Protein AF-A0A7C9NVD8-F1 (afdb_monomer)

Structure (mmCIF, N/CA/C/O backbone):
data_AF-A0A7C9NVD8-F1
#
_entry.id   AF-A0A7C9NVD8-F1
#
loop_
_atom_site.group_PDB
_atom_site.id
_atom_site.type_symbol
_atom_site.label_atom_id
_atom_site.label_alt_id
_atom_site.label_comp_id
_atom_site.label_asym_id
_atom_site.label_entity_id
_atom_site.label_seq_id
_atom_site.pdbx_PDB_ins_code
_atom_site.Cartn_x
_atom_site.Cartn_y
_atom_site.Cartn_z
_atom_site.occupancy
_atom_site.B_iso_or_equiv
_atom_site.auth_seq_id
_atom_site.auth_comp_id
_atom_site.auth_asym_id
_atom_site.auth_atom_id
_atom_site.pdbx_PDB_model_num
ATOM 1 N N . ARG A 1 1 ? -35.180 -22.480 59.433 1.00 39.75 1 ARG A N 1
ATOM 2 C CA . ARG A 1 1 ? -36.188 -23.214 58.625 1.00 39.75 1 ARG A CA 1
ATOM 3 C C . ARG A 1 1 ? -36.222 -22.509 57.271 1.00 39.75 1 ARG A C 1
ATOM 5 O O . ARG A 1 1 ? -36.518 -21.325 57.266 1.00 39.75 1 ARG A O 1
ATOM 12 N N . GLY A 1 2 ? -35.676 -23.142 56.228 1.00 36.09 2 GLY A N 1
ATOM 13 C CA . GLY A 1 2 ? -35.119 -22.458 55.050 1.00 36.09 2 GLY A CA 1
ATOM 14 C C . GLY A 1 2 ? -36.120 -22.036 53.963 1.00 36.09 2 GLY A C 1
ATOM 15 O O . GLY A 1 2 ? -37.277 -22.451 54.014 1.00 36.09 2 GLY A O 1
ATOM 16 N N . PRO A 1 3 ? -35.660 -21.243 52.975 1.00 46.84 3 PRO A N 1
ATOM 17 C CA . PRO A 1 3 ? -36.369 -20.986 51.728 1.00 46.84 3 PRO A CA 1
ATOM 18 C C . PRO A 1 3 ? -36.010 -22.062 50.686 1.00 46.84 3 PRO A C 1
ATOM 20 O O . PRO A 1 3 ? -34.838 -22.293 50.400 1.00 46.84 3 PRO A O 1
ATOM 23 N N . GLY A 1 4 ? -37.016 -22.744 50.138 1.00 40.09 4 GLY A N 1
ATOM 24 C CA . GLY A 1 4 ? -36.853 -23.720 49.058 1.00 40.09 4 GLY A CA 1
ATOM 25 C C . GLY A 1 4 ? -37.053 -23.066 47.694 1.00 40.09 4 GLY A C 1
ATOM 26 O O . GLY A 1 4 ? -38.189 -22.873 47.273 1.00 40.09 4 GLY A O 1
ATOM 27 N N . GLY A 1 5 ? -35.957 -22.731 47.015 1.00 43.28 5 GLY A N 1
ATOM 28 C CA . GLY A 1 5 ? -35.930 -22.586 45.557 1.00 43.28 5 GLY A CA 1
ATOM 29 C C . GLY A 1 5 ? -35.504 -23.916 44.923 1.00 43.28 5 GLY A C 1
ATOM 30 O O . GLY A 1 5 ? -34.810 -24.688 45.590 1.00 43.28 5 GLY A O 1
ATOM 31 N N . PRO A 1 6 ? -35.926 -24.232 43.685 1.00 46.22 6 PRO A N 1
ATOM 32 C CA . PRO A 1 6 ? -35.535 -25.472 43.029 1.00 46.22 6 PRO A CA 1
ATOM 33 C C . PRO A 1 6 ? -34.015 -25.511 42.859 1.00 46.22 6 PRO A C 1
ATOM 35 O O . PRO A 1 6 ? -33.440 -24.690 42.151 1.00 46.22 6 PRO A O 1
ATOM 38 N N . SER A 1 7 ? -33.396 -26.474 43.539 1.00 52.81 7 SER A N 1
ATOM 39 C CA . SER A 1 7 ? -32.004 -26.861 43.366 1.00 52.81 7 SER A CA 1
ATOM 40 C C . SER A 1 7 ? -31.802 -27.364 41.941 1.00 52.81 7 SER A C 1
ATOM 42 O O . SER A 1 7 ? -32.293 -28.427 41.562 1.00 52.81 7 SER A O 1
ATOM 44 N N . ASP A 1 8 ? -31.083 -26.575 41.168 1.00 51.41 8 ASP A N 1
ATOM 45 C CA . ASP A 1 8 ? -30.420 -26.922 39.929 1.00 51.41 8 ASP A CA 1
ATOM 46 C C . ASP A 1 8 ? -29.555 -28.188 40.134 1.00 51.41 8 ASP A C 1
ATOM 48 O O . ASP A 1 8 ? -28.534 -28.152 40.823 1.00 51.41 8 ASP A O 1
ATOM 52 N N . PRO A 1 9 ? -29.934 -29.344 39.552 1.00 48.53 9 PRO A N 1
ATOM 53 C CA . PRO A 1 9 ? -29.298 -30.637 39.833 1.00 48.53 9 PRO A CA 1
ATOM 54 C C . PRO A 1 9 ? -27.910 -30.806 39.185 1.00 48.53 9 PRO A C 1
ATOM 56 O O . PRO A 1 9 ? -27.354 -31.901 39.178 1.00 48.53 9 PRO A O 1
ATOM 59 N N . PHE A 1 10 ? -27.334 -29.727 38.649 1.00 47.16 10 PHE A N 1
ATOM 60 C CA . PHE A 1 10 ? -26.057 -29.720 37.932 1.00 47.16 10 PHE A CA 1
ATOM 61 C C . PHE A 1 10 ? -25.017 -28.763 38.542 1.00 47.16 10 PHE A C 1
ATOM 63 O O . PHE A 1 10 ? -24.021 -28.455 37.887 1.00 47.16 10 PHE A O 1
ATOM 70 N N . GLY A 1 11 ? -25.219 -28.310 39.786 1.00 43.12 11 GLY A N 1
ATOM 71 C CA . GLY A 1 11 ? -24.409 -27.305 40.496 1.00 43.12 11 GLY A CA 1
ATOM 72 C C . GLY A 1 11 ? -22.962 -27.691 40.855 1.00 43.12 11 GLY A C 1
ATOM 73 O O . GLY A 1 11 ? -22.495 -27.363 41.941 1.00 43.12 11 GLY A O 1
ATOM 74 N N . GLY A 1 12 ? -22.238 -28.386 39.974 1.00 47.09 12 GLY A N 1
ATOM 75 C CA . GLY A 1 12 ? -20.872 -28.847 40.236 1.00 47.09 12 GLY A CA 1
ATOM 76 C C . GLY A 1 12 ? -19.951 -29.005 39.023 1.00 47.09 12 GLY A C 1
ATOM 77 O O . GLY A 1 12 ? -18.854 -29.530 39.188 1.00 47.09 12 GLY A O 1
ATOM 78 N N . TYR A 1 13 ? -20.340 -28.570 37.819 1.00 48.38 13 TYR A N 1
ATOM 79 C CA . TYR A 1 13 ? -19.465 -28.656 36.642 1.00 48.38 13 TYR A CA 1
ATOM 80 C C . TYR A 1 13 ? -18.803 -27.303 36.335 1.00 48.38 13 TYR A C 1
ATOM 82 O O . TYR A 1 13 ? -19.498 -26.285 36.309 1.00 48.38 13 TYR A O 1
ATOM 90 N N . PRO A 1 14 ? -17.497 -27.261 36.000 1.00 50.88 14 PRO A N 1
ATOM 91 C CA . PRO A 1 14 ? -16.778 -26.026 35.647 1.00 50.88 14 PRO A CA 1
ATOM 92 C C . PRO A 1 14 ? -17.266 -25.364 34.339 1.00 50.88 14 PRO A C 1
ATOM 94 O O . PRO A 1 14 ? -16.682 -24.386 33.883 1.00 50.88 14 PRO A O 1
ATOM 97 N N . PHE A 1 15 ? -18.348 -25.880 33.749 1.00 52.75 15 PHE A N 1
ATOM 98 C CA . PHE A 1 15 ? -18.974 -25.433 32.506 1.00 52.75 15 PHE A CA 1
ATOM 99 C C . PHE A 1 15 ? -20.384 -24.855 32.708 1.00 52.75 15 PHE A C 1
ATOM 101 O O . PHE A 1 15 ? -21.054 -24.567 31.725 1.00 52.75 15 PHE A O 1
ATOM 108 N N . ALA A 1 16 ? -20.845 -24.651 33.949 1.00 53.09 16 ALA A N 1
ATOM 109 C CA . ALA A 1 16 ? -22.213 -24.206 34.258 1.00 53.09 16 ALA A CA 1
ATOM 110 C C . ALA A 1 16 ? -22.616 -22.822 33.681 1.00 53.09 16 ALA A C 1
ATOM 112 O O . ALA A 1 16 ? -23.769 -22.423 33.806 1.00 53.09 16 ALA A O 1
ATOM 113 N N . GLY A 1 17 ? -21.696 -22.099 33.031 1.00 54.56 17 GLY A N 1
ATOM 114 C CA . GLY A 1 17 ? -21.969 -20.859 32.291 1.00 54.56 17 GLY A CA 1
ATOM 115 C C . GLY A 1 17 ? -21.460 -20.844 30.843 1.00 54.56 17 GLY A C 1
ATOM 116 O O . GLY A 1 17 ? -21.484 -19.789 30.214 1.00 54.56 17 GLY A O 1
ATOM 117 N N . ALA A 1 18 ? -20.963 -21.969 30.321 1.00 59.84 18 ALA A N 1
ATOM 118 C CA . ALA A 1 18 ? -20.484 -22.090 28.945 1.00 59.84 18 ALA A CA 1
ATOM 119 C C . ALA A 1 18 ? -21.582 -22.692 28.056 1.00 59.84 18 ALA A C 1
ATOM 121 O O . ALA A 1 18 ? -22.247 -23.642 28.461 1.00 59.84 18 ALA A O 1
ATOM 122 N N . ASP A 1 19 ? -21.767 -22.146 26.851 1.00 67.56 19 ASP A N 1
ATOM 123 C CA . ASP A 1 19 ? -22.671 -22.724 25.852 1.00 67.56 19 ASP A CA 1
ATOM 124 C C . ASP A 1 19 ? -22.252 -24.185 25.567 1.00 67.56 19 ASP A C 1
ATOM 126 O O . ASP A 1 19 ? -21.126 -24.410 25.110 1.00 67.56 19 ASP A O 1
ATOM 130 N N . PRO A 1 20 ? -23.111 -25.188 25.845 1.00 65.06 20 PRO A N 1
ATOM 131 C CA . PRO A 1 20 ? -22.767 -26.606 25.723 1.00 65.06 20 PRO A CA 1
ATOM 132 C C . PRO A 1 20 ? -22.505 -27.052 24.280 1.00 65.06 20 PRO A C 1
ATOM 134 O O . PRO A 1 20 ? -21.967 -28.138 24.068 1.00 65.06 20 PRO A O 1
ATOM 137 N N . PHE A 1 21 ? -22.859 -26.226 23.292 1.00 78.56 21 PHE A N 1
ATOM 138 C CA . PHE A 1 21 ? -22.596 -26.479 21.877 1.00 78.56 21 PHE A CA 1
ATOM 139 C C . PHE A 1 21 ? -21.428 -25.658 21.322 1.00 78.56 21 PHE A C 1
ATOM 141 O O . PHE A 1 21 ? -21.175 -25.706 20.117 1.00 78.56 21 PHE A O 1
ATOM 148 N N . ASP A 1 22 ? -20.688 -24.938 22.171 1.00 72.25 22 ASP A N 1
ATOM 149 C CA . ASP A 1 22 ? -19.507 -24.191 21.756 1.00 72.25 22 ASP A CA 1
ATOM 150 C C . ASP A 1 22 ? -18.209 -24.928 22.134 1.00 72.25 22 ASP A C 1
ATOM 152 O O . ASP A 1 22 ? -17.674 -24.732 23.234 1.00 72.25 22 ASP A O 1
ATOM 156 N N . PRO A 1 23 ? -17.632 -2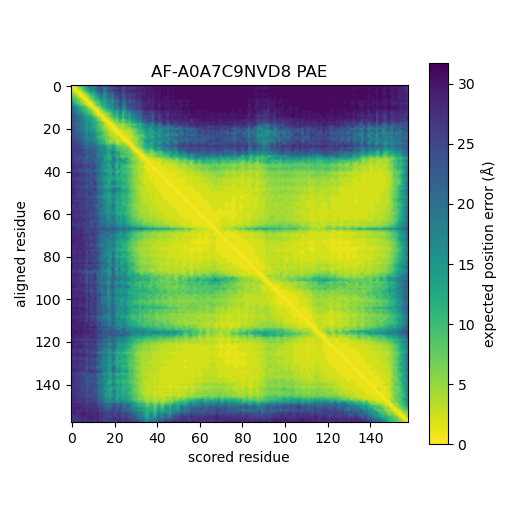5.734 21.218 1.00 75.81 23 PRO A N 1
ATOM 157 C CA . PRO A 1 23 ? -16.397 -26.475 21.476 1.00 75.81 23 PRO A CA 1
ATOM 158 C C . PRO A 1 23 ? -15.186 -25.561 21.716 1.00 75.81 23 PRO A C 1
ATOM 160 O O . PRO A 1 23 ? -14.125 -26.046 22.110 1.00 75.81 23 PRO A O 1
ATOM 163 N N . PHE A 1 24 ? -15.321 -24.246 21.500 1.00 76.44 24 PHE A N 1
ATOM 164 C CA . PHE A 1 24 ? -14.256 -23.274 21.710 1.00 76.44 24 PHE A CA 1
ATOM 165 C C . PHE A 1 24 ? -14.475 -22.346 22.908 1.00 76.44 24 PHE A C 1
ATOM 167 O O . PHE A 1 24 ? -13.658 -21.447 23.115 1.00 76.44 24 PHE A O 1
ATOM 174 N N . ALA A 1 25 ? -15.501 -22.573 23.739 1.00 71.81 25 ALA A N 1
ATOM 175 C CA . ALA A 1 25 ? -15.774 -21.750 24.920 1.00 71.81 25 ALA A CA 1
ATOM 176 C C . ALA A 1 25 ? -14.546 -21.618 25.843 1.00 71.81 25 ALA A C 1
ATOM 178 O O . ALA A 1 25 ? -14.218 -20.520 26.287 1.00 71.81 25 ALA A O 1
ATOM 179 N N . ALA A 1 26 ? -13.798 -22.712 26.037 1.00 69.06 26 ALA A N 1
ATOM 180 C CA . ALA A 1 26 ? -12.568 -22.742 26.834 1.00 69.06 26 ALA A CA 1
ATOM 181 C C . ALA A 1 26 ? -11.414 -21.893 26.254 1.00 69.06 26 ALA A C 1
ATOM 183 O O . ALA A 1 26 ? -10.497 -21.520 26.982 1.00 69.06 26 ALA A O 1
ATOM 184 N N . PHE A 1 27 ? -11.453 -21.566 24.958 1.00 68.88 27 PHE A N 1
ATOM 185 C CA . PHE A 1 27 ? -10.445 -20.749 24.271 1.00 68.88 27 PHE A CA 1
ATOM 186 C C . PHE A 1 27 ? -10.914 -19.315 24.016 1.00 68.88 27 PHE A C 1
ATOM 188 O O . PHE A 1 27 ? -10.139 -18.490 23.519 1.00 68.88 27 PHE A O 1
ATOM 195 N N . ARG A 1 28 ? -12.168 -18.983 24.357 1.00 68.44 28 ARG A N 1
ATOM 196 C CA . ARG A 1 28 ? -12.649 -17.604 24.306 1.00 68.44 28 ARG A CA 1
ATOM 197 C C . ARG A 1 28 ? -11.963 -16.818 25.408 1.00 68.44 28 ARG A C 1
ATOM 199 O O . ARG A 1 28 ? -12.420 -16.741 26.542 1.00 68.44 28 ARG A O 1
ATOM 206 N N . VAL A 1 29 ? -10.855 -16.186 25.049 1.00 61.94 29 VAL A N 1
ATOM 207 C CA . VAL A 1 29 ? -10.267 -15.134 25.868 1.00 61.94 29 VAL A CA 1
ATOM 208 C C . VAL A 1 29 ? -11.315 -14.030 25.974 1.00 61.94 29 VAL A C 1
ATOM 210 O O . VAL A 1 29 ? -11.548 -13.306 25.002 1.00 61.94 29 VAL A O 1
ATOM 213 N N . VAL A 1 30 ? -11.950 -13.899 27.142 1.00 63.03 30 VAL A N 1
ATOM 214 C CA . VAL A 1 30 ? -12.770 -12.734 27.489 1.00 63.03 30 VAL A CA 1
ATOM 215 C C . VAL A 1 30 ? -11.811 -11.552 27.586 1.00 63.03 30 VAL A C 1
ATOM 217 O O . VAL A 1 30 ? -11.304 -11.209 28.650 1.00 63.03 30 VAL A O 1
ATOM 220 N N . ARG A 1 31 ? -11.463 -10.962 26.438 1.00 60.62 31 ARG A N 1
ATOM 221 C CA . ARG A 1 31 ? -10.759 -9.685 26.442 1.00 60.62 31 ARG A CA 1
ATOM 222 C C . ARG A 1 31 ? -11.737 -8.663 27.016 1.00 60.62 31 ARG A C 1
ATOM 224 O O . ARG A 1 31 ? -12.888 -8.653 26.572 1.00 60.62 31 ARG A O 1
ATOM 231 N N . PRO A 1 32 ? -11.304 -7.809 27.959 1.00 70.94 32 PRO A N 1
ATOM 232 C CA . PRO A 1 32 ? -12.136 -6.712 28.422 1.00 70.94 32 PRO A CA 1
ATOM 233 C C . PRO A 1 32 ? -12.673 -5.962 27.204 1.00 70.94 32 PRO A C 1
ATOM 235 O O . PRO A 1 32 ? -11.903 -5.638 26.291 1.00 70.94 32 PRO A O 1
ATOM 238 N N . ALA A 1 33 ? -13.987 -5.739 27.159 1.00 72.50 33 ALA A N 1
ATOM 239 C CA . ALA A 1 33 ? -14.582 -4.940 26.101 1.00 72.50 33 ALA A CA 1
ATOM 240 C C . ALA A 1 33 ? -13.886 -3.572 26.102 1.00 72.50 33 ALA A C 1
ATOM 242 O O . ALA A 1 33 ? -13.854 -2.885 27.124 1.00 72.50 33 ALA A O 1
ATOM 243 N N . LYS A 1 34 ? -13.258 -3.213 24.976 1.00 77.00 34 LYS A N 1
ATOM 244 C CA . LYS A 1 34 ? -12.552 -1.934 24.855 1.00 77.00 34 LYS A CA 1
ATOM 245 C C . LYS A 1 34 ? -13.550 -0.805 25.070 1.00 77.00 34 LYS A C 1
ATOM 247 O O . LYS A 1 34 ? -14.645 -0.833 24.504 1.00 77.00 34 LYS A O 1
ATOM 252 N N . THR A 1 35 ? -13.163 0.200 25.850 1.00 85.06 35 THR A N 1
ATOM 253 C CA . THR A 1 35 ? -14.020 1.374 26.025 1.00 85.06 35 THR A CA 1
ATOM 254 C C . THR A 1 35 ? -14.159 2.121 24.689 1.00 85.06 35 THR A C 1
ATOM 256 O O . THR A 1 35 ? -13.252 2.061 23.848 1.00 85.06 35 THR A O 1
ATOM 259 N N . PRO A 1 36 ? -15.261 2.859 24.461 1.00 80.94 36 PRO A N 1
ATOM 260 C CA . PRO A 1 36 ? -15.424 3.675 23.255 1.00 80.94 36 PRO A CA 1
ATOM 261 C C . PRO A 1 36 ? -14.253 4.645 23.027 1.00 80.94 36 PRO A C 1
ATOM 263 O O . PRO A 1 36 ? -13.828 4.869 21.893 1.00 80.94 36 PRO A O 1
ATOM 266 N N . GLU A 1 37 ? -13.679 5.171 24.111 1.00 84.88 37 GLU A N 1
ATOM 267 C CA . GLU A 1 37 ? -12.498 6.035 24.074 1.00 84.88 37 GLU A CA 1
ATOM 268 C C . GLU A 1 37 ? -11.249 5.296 23.582 1.00 84.88 37 GLU A C 1
ATOM 270 O O . GLU A 1 37 ? -10.537 5.799 22.710 1.00 84.88 37 GLU A O 1
ATOM 275 N N . GLN A 1 38 ? -11.010 4.078 24.080 1.00 87.69 38 GLN A N 1
ATOM 276 C CA . GLN A 1 38 ? -9.898 3.236 23.634 1.00 87.69 38 GLN A CA 1
ATOM 277 C C . GLN A 1 38 ? -10.030 2.877 22.150 1.00 87.69 38 GLN A C 1
ATOM 279 O O . GLN A 1 38 ? -9.052 2.980 21.410 1.00 87.69 38 GLN A O 1
ATOM 284 N N . LEU A 1 39 ? -11.239 2.533 21.692 1.00 86.56 39 LEU A N 1
ATOM 285 C CA . LEU A 1 39 ? -11.511 2.249 20.278 1.00 86.56 39 LEU A CA 1
ATOM 286 C C . LEU A 1 39 ? -11.235 3.467 19.389 1.00 86.56 39 LEU A C 1
ATOM 288 O O . LEU A 1 39 ? -10.636 3.342 18.320 1.00 86.56 39 LEU A O 1
ATOM 292 N N . ARG A 1 40 ? -11.626 4.664 19.837 1.00 87.19 40 ARG A N 1
ATOM 293 C CA . ARG A 1 40 ? -11.386 5.907 19.098 1.00 87.19 40 ARG A CA 1
ATOM 294 C C . ARG A 1 40 ? -9.903 6.269 19.040 1.00 87.19 40 ARG A C 1
ATOM 296 O O . ARG A 1 40 ? -9.422 6.672 17.979 1.00 87.19 40 ARG A O 1
ATOM 303 N N . ALA A 1 41 ? -9.183 6.131 20.152 1.00 91.12 41 ALA A N 1
ATOM 304 C CA . ALA A 1 41 ? -7.746 6.389 20.215 1.00 91.12 41 ALA A CA 1
ATOM 305 C C . ALA A 1 41 ? -6.963 5.430 19.305 1.00 91.12 41 ALA A C 1
ATOM 307 O O . ALA A 1 41 ? -6.070 5.855 18.569 1.00 91.12 41 ALA A O 1
ATOM 308 N N . GLU A 1 42 ? -7.344 4.154 19.295 1.00 90.06 42 GLU A N 1
ATOM 309 C CA . GLU A 1 42 ? -6.772 3.142 18.410 1.00 90.06 42 GLU A CA 1
ATOM 310 C C . GLU A 1 42 ? -7.065 3.451 16.939 1.00 90.06 42 GLU A C 1
ATOM 312 O O . GLU A 1 42 ? -6.137 3.498 16.133 1.00 90.06 42 GLU A O 1
ATOM 317 N N . ALA A 1 43 ? -8.315 3.772 16.588 1.00 90.56 43 ALA A N 1
ATOM 318 C CA . ALA A 1 43 ? -8.680 4.157 15.225 1.00 90.56 43 ALA A CA 1
ATOM 319 C C . ALA A 1 43 ? -7.921 5.409 14.751 1.00 90.56 43 ALA A C 1
ATOM 321 O O . ALA A 1 43 ? -7.449 5.457 13.615 1.00 90.56 43 ALA A O 1
ATOM 322 N N . ALA A 1 44 ? -7.743 6.407 15.624 1.00 92.56 44 ALA A N 1
ATOM 323 C CA . ALA A 1 44 ? -6.969 7.607 15.315 1.00 92.56 44 ALA A CA 1
ATOM 324 C C . ALA A 1 44 ? -5.484 7.290 15.090 1.00 92.56 44 ALA A C 1
ATOM 326 O O . ALA A 1 44 ? -4.872 7.828 14.167 1.00 92.56 44 ALA A O 1
ATOM 327 N N . ARG A 1 45 ? -4.896 6.413 15.914 1.00 94.12 45 ARG A N 1
ATOM 328 C CA . ARG A 1 45 ? -3.504 5.977 15.757 1.00 94.12 45 ARG A CA 1
ATOM 329 C C . ARG A 1 45 ? -3.310 5.225 14.445 1.00 94.12 45 ARG A C 1
ATOM 331 O O . ARG A 1 45 ? -2.358 5.519 13.726 1.00 94.12 45 ARG A O 1
ATOM 338 N N . THR A 1 46 ? -4.223 4.316 14.117 1.00 92.44 46 THR A N 1
ATOM 339 C CA . THR A 1 46 ? -4.202 3.586 12.847 1.00 92.44 46 THR A CA 1
ATOM 340 C C . THR A 1 46 ? -4.312 4.554 11.677 1.00 92.44 46 THR A C 1
ATOM 342 O O . THR A 1 46 ? -3.475 4.510 10.786 1.00 92.44 46 THR A O 1
ATOM 345 N N . LEU A 1 47 ? -5.253 5.504 11.715 1.00 93.50 47 LEU A N 1
ATOM 346 C CA . LEU A 1 47 ? -5.419 6.496 10.650 1.00 93.50 47 LEU A CA 1
ATOM 347 C C . LEU A 1 47 ? -4.157 7.344 10.443 1.00 93.50 47 LEU A C 1
ATOM 349 O O . LEU A 1 47 ? -3.722 7.524 9.308 1.00 93.50 47 LEU A O 1
ATOM 353 N N . LYS A 1 48 ? -3.540 7.828 11.530 1.00 95.50 48 LYS A N 1
ATOM 354 C CA . LYS A 1 48 ? -2.268 8.567 11.463 1.00 95.50 48 LYS A CA 1
ATOM 355 C C . LYS A 1 48 ? -1.178 7.739 10.794 1.00 95.50 48 LYS A C 1
ATOM 357 O O . LYS A 1 48 ? -0.433 8.269 9.977 1.00 95.50 48 LYS A O 1
ATOM 362 N N . LEU A 1 49 ? -1.095 6.456 11.133 1.00 94.81 49 LEU A N 1
ATOM 363 C CA . LEU A 1 49 ? -0.112 5.547 10.565 1.00 94.81 49 LEU A CA 1
ATOM 364 C C . LEU A 1 49 ? -0.367 5.289 9.071 1.00 94.81 49 LEU A C 1
ATOM 366 O O . LEU A 1 49 ? 0.585 5.338 8.298 1.00 94.81 49 LEU A O 1
ATOM 370 N N . GLU A 1 50 ? -1.620 5.102 8.639 1.00 93.56 50 GLU A N 1
ATOM 371 C CA . GLU A 1 50 ? -1.948 4.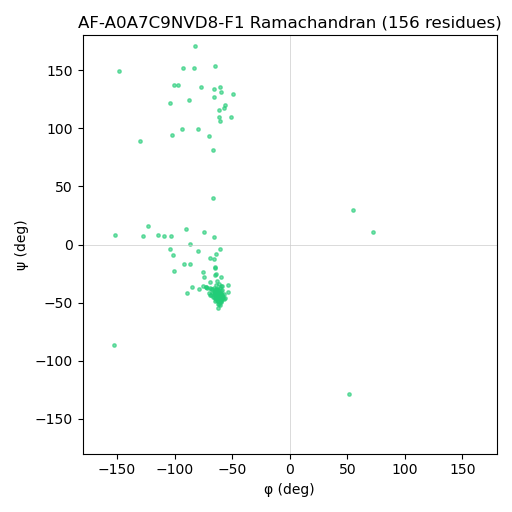974 7.208 1.00 93.56 50 GLU A CA 1
ATOM 372 C C . GLU A 1 50 ? -1.533 6.220 6.420 1.00 93.56 50 GLU A C 1
ATOM 374 O O . GLU A 1 50 ? -0.858 6.118 5.395 1.00 93.56 50 GLU A O 1
ATOM 379 N N . CYS A 1 51 ? -1.888 7.405 6.923 1.00 94.19 51 CYS A N 1
ATOM 380 C CA . CYS A 1 51 ? -1.519 8.666 6.288 1.00 94.19 51 CYS A CA 1
ATOM 381 C C . CYS A 1 51 ? 0.003 8.857 6.249 1.00 94.19 51 CYS A C 1
ATOM 383 O O . CYS A 1 51 ? 0.534 9.283 5.227 1.00 94.19 51 CYS A O 1
ATOM 385 N N . ALA A 1 52 ? 0.710 8.516 7.331 1.00 96.00 52 ALA A N 1
ATOM 386 C CA . ALA A 1 52 ? 2.165 8.615 7.397 1.00 96.00 52 ALA A CA 1
ATOM 387 C C . ALA A 1 52 ? 2.851 7.680 6.392 1.00 96.00 52 ALA A C 1
ATOM 389 O O . ALA A 1 52 ? 3.792 8.093 5.718 1.00 96.00 52 ALA A O 1
ATOM 390 N N . VAL A 1 53 ? 2.362 6.446 6.240 1.00 95.44 53 VAL A N 1
ATOM 391 C CA . VAL A 1 53 ? 2.884 5.494 5.249 1.00 95.44 53 VAL A CA 1
ATOM 392 C C . VAL A 1 53 ? 2.675 6.019 3.830 1.00 95.44 53 VAL A C 1
ATOM 394 O O . VAL A 1 53 ? 3.606 5.984 3.030 1.00 95.44 53 VAL A O 1
ATOM 397 N N . ILE A 1 54 ? 1.492 6.554 3.511 1.00 95.75 54 ILE A N 1
ATOM 398 C CA . ILE A 1 54 ? 1.231 7.140 2.187 1.00 95.75 54 ILE A CA 1
ATOM 399 C C . ILE A 1 54 ? 2.133 8.350 1.940 1.00 95.75 54 ILE A C 1
ATOM 401 O O . ILE A 1 54 ? 2.746 8.442 0.878 1.00 95.75 54 ILE A O 1
ATOM 405 N N . ALA A 1 55 ? 2.271 9.244 2.920 1.00 96.94 55 ALA A N 1
ATOM 406 C CA . ALA A 1 55 ? 3.157 10.399 2.820 1.00 96.94 55 ALA A CA 1
ATOM 407 C C . ALA A 1 55 ? 4.616 9.976 2.582 1.00 96.94 55 ALA A C 1
ATOM 409 O O . ALA A 1 55 ? 5.276 10.527 1.70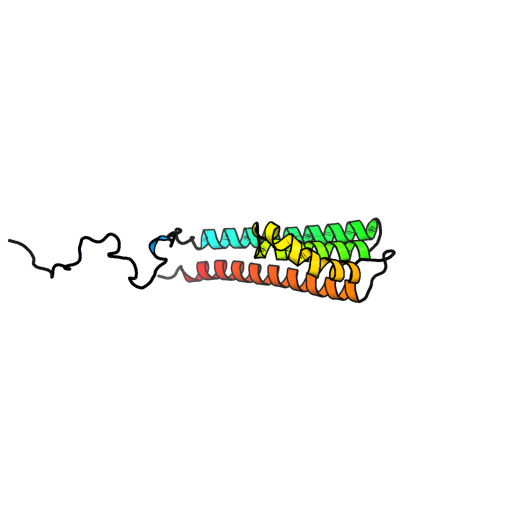4 1.00 96.94 55 ALA A O 1
ATOM 410 N N . ALA A 1 56 ? 5.098 8.951 3.292 1.00 97.06 56 ALA A N 1
ATOM 411 C CA . ALA A 1 56 ? 6.435 8.400 3.095 1.00 97.06 56 ALA A CA 1
ATOM 412 C C . ALA A 1 56 ? 6.623 7.819 1.684 1.00 97.06 56 ALA A C 1
ATOM 414 O O . ALA A 1 56 ? 7.644 8.073 1.047 1.00 97.06 56 ALA A O 1
ATOM 415 N N . LYS A 1 57 ? 5.628 7.093 1.153 1.00 96.75 57 LYS A N 1
ATOM 416 C CA . LYS A 1 57 ? 5.672 6.591 -0.229 1.00 96.75 57 LYS A CA 1
ATOM 417 C C . LYS A 1 57 ? 5.724 7.734 -1.243 1.00 96.75 57 LYS A C 1
ATOM 419 O O . LYS A 1 57 ? 6.522 7.675 -2.171 1.00 96.75 57 LYS A O 1
ATOM 424 N N . LEU A 1 58 ? 4.906 8.774 -1.075 1.00 97.56 58 LEU A N 1
ATOM 425 C CA . LEU A 1 58 ? 4.901 9.936 -1.971 1.00 97.56 58 LEU A CA 1
ATOM 426 C C . LEU A 1 58 ? 6.224 10.709 -1.914 1.00 97.56 58 LEU A C 1
ATOM 428 O O . LEU A 1 58 ? 6.739 11.111 -2.954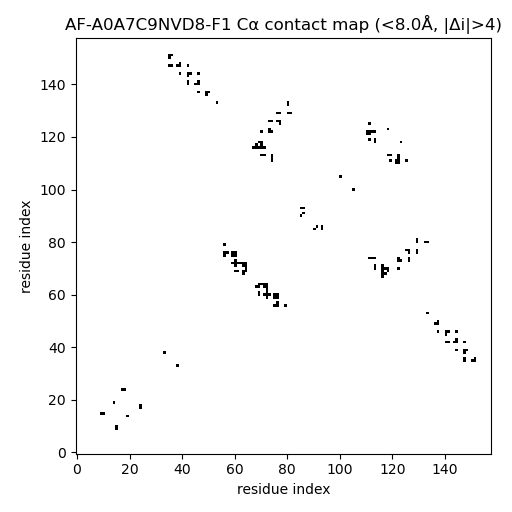 1.00 97.56 58 LEU A O 1
ATOM 432 N N . ALA A 1 59 ? 6.811 10.856 -0.725 1.00 97.56 59 ALA A N 1
ATOM 433 C CA . ALA A 1 59 ? 8.141 11.437 -0.569 1.00 97.56 59 ALA A CA 1
ATOM 434 C C . ALA A 1 59 ? 9.210 10.602 -1.297 1.00 97.56 59 ALA A C 1
ATOM 436 O O . ALA A 1 59 ? 10.047 11.159 -2.004 1.00 97.56 59 ALA A O 1
ATOM 437 N N . ALA A 1 60 ? 9.147 9.270 -1.196 1.00 96.38 60 ALA A N 1
ATOM 438 C CA . ALA A 1 60 ? 10.043 8.377 -1.927 1.00 96.38 60 ALA A CA 1
ATOM 439 C C . ALA A 1 60 ? 9.850 8.470 -3.452 1.00 96.38 60 ALA A C 1
ATOM 441 O O . ALA A 1 60 ? 10.835 8.481 -4.188 1.00 96.38 60 ALA A O 1
ATOM 442 N N . VAL A 1 61 ? 8.606 8.594 -3.933 1.00 97.12 61 VAL A N 1
ATOM 443 C CA . VAL A 1 61 ? 8.311 8.835 -5.357 1.00 97.12 61 VAL A CA 1
ATOM 444 C C . VAL A 1 61 ? 8.959 10.135 -5.821 1.00 97.12 61 VAL A C 1
ATOM 446 O O . VAL A 1 61 ? 9.652 10.127 -6.832 1.00 97.12 61 VAL A O 1
ATOM 449 N N . ALA A 1 62 ? 8.767 11.232 -5.083 1.00 97.19 62 ALA A N 1
ATOM 450 C CA . ALA A 1 62 ? 9.336 12.532 -5.428 1.00 97.19 62 ALA A CA 1
ATOM 451 C C . ALA A 1 62 ? 10.871 12.490 -5.457 1.00 97.19 62 ALA A C 1
ATOM 453 O O . ALA A 1 62 ? 11.485 12.989 -6.398 1.00 97.19 62 ALA A O 1
ATOM 454 N N . LEU A 1 63 ? 11.486 11.834 -4.470 1.00 97.44 63 LEU A N 1
ATOM 455 C CA . LEU A 1 63 ? 12.933 11.659 -4.401 1.00 97.44 63 LEU A CA 1
ATOM 456 C C . LEU A 1 63 ? 13.469 10.855 -5.595 1.00 97.44 63 LEU A C 1
ATOM 458 O O . LEU A 1 63 ? 14.420 11.278 -6.246 1.00 97.44 63 LEU A O 1
ATOM 462 N N . LEU A 1 64 ? 12.853 9.714 -5.912 1.00 95.50 64 LEU A N 1
ATOM 463 C CA . LEU A 1 64 ? 13.281 8.871 -7.031 1.00 95.50 64 LEU A CA 1
ATOM 464 C C . LEU A 1 64 ? 13.011 9.513 -8.394 1.00 95.50 64 LEU A C 1
ATOM 466 O O . LEU A 1 64 ? 13.796 9.315 -9.320 1.00 95.50 64 LEU A O 1
ATOM 470 N N . ALA A 1 65 ? 11.947 10.306 -8.512 1.00 93.56 65 ALA A N 1
ATOM 471 C CA . ALA A 1 65 ? 11.686 11.108 -9.698 1.00 93.56 65 ALA A CA 1
ATOM 472 C C . ALA A 1 65 ? 12.761 12.187 -9.898 1.00 93.56 65 ALA A C 1
ATOM 474 O O . ALA A 1 65 ? 13.194 12.395 -11.026 1.00 93.56 65 ALA A O 1
ATOM 475 N N . ALA A 1 66 ? 13.216 12.831 -8.818 1.00 95.00 66 ALA A N 1
ATOM 476 C CA . ALA A 1 66 ? 14.256 13.857 -8.871 1.00 95.00 66 ALA A CA 1
ATOM 477 C C . ALA A 1 66 ? 15.659 13.289 -9.152 1.00 95.00 66 ALA A C 1
ATOM 479 O O . ALA A 1 66 ? 16.440 13.920 -9.856 1.00 95.00 66 ALA A O 1
ATOM 480 N N . LEU A 1 67 ? 15.986 12.116 -8.599 1.00 92.94 67 LEU A N 1
ATOM 481 C CA . LEU A 1 67 ? 17.324 11.514 -8.698 1.00 92.94 67 LEU A CA 1
ATOM 482 C C . LEU A 1 67 ? 17.504 10.554 -9.881 1.00 92.94 67 LEU A C 1
ATOM 484 O O . LEU A 1 67 ? 18.635 10.199 -10.202 1.00 92.94 67 LEU A O 1
ATOM 488 N N . GLY A 1 68 ? 16.419 10.086 -10.497 1.00 88.38 68 GLY A N 1
ATOM 489 C CA . GLY A 1 68 ? 16.492 9.070 -11.543 1.00 88.38 68 GLY A CA 1
ATOM 490 C C . GLY A 1 68 ? 15.338 9.152 -12.527 1.00 88.38 68 GLY A C 1
ATOM 491 O O . GLY A 1 68 ? 15.461 9.758 -13.586 1.00 88.38 68 GLY A O 1
ATOM 492 N N . SER A 1 69 ? 14.222 8.499 -12.208 1.00 93.94 69 SER A N 1
ATOM 493 C CA . SER A 1 69 ? 13.044 8.506 -13.074 1.00 93.94 69 SER A CA 1
ATOM 494 C C . SER A 1 69 ? 11.755 8.423 -12.270 1.00 93.94 69 SER A C 1
ATOM 496 O O . SER A 1 69 ? 11.683 7.772 -11.221 1.00 93.94 69 SER A O 1
ATOM 498 N N . LEU A 1 70 ? 10.697 9.035 -12.805 1.00 94.94 70 LEU A N 1
ATOM 499 C CA . LEU A 1 70 ? 9.355 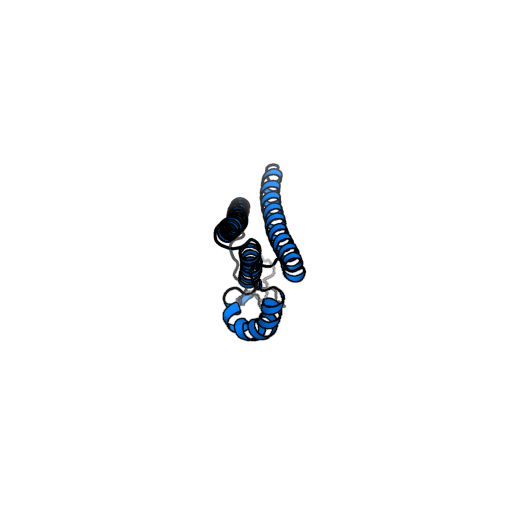8.904 -12.243 1.00 94.94 70 LEU A CA 1
ATOM 500 C C . LEU A 1 70 ? 8.900 7.436 -12.222 1.00 94.94 70 LEU A C 1
ATOM 502 O O . LEU A 1 70 ? 8.262 7.011 -11.262 1.00 94.94 70 LEU A O 1
ATOM 506 N N . ALA A 1 71 ? 9.272 6.642 -13.231 1.00 95.06 71 ALA A N 1
ATOM 507 C CA . ALA A 1 71 ? 8.917 5.228 -13.305 1.00 95.06 71 ALA A CA 1
ATOM 508 C C . ALA A 1 71 ? 9.499 4.422 -12.134 1.00 95.06 71 ALA A C 1
ATOM 510 O O . ALA A 1 71 ? 8.786 3.621 -11.530 1.00 95.06 71 ALA A O 1
ATOM 511 N N . SER A 1 72 ? 10.750 4.686 -11.743 1.00 93.81 72 SER A N 1
ATOM 512 C CA . SER A 1 72 ? 11.368 4.073 -10.559 1.00 93.81 72 SER A CA 1
ATOM 513 C C . SER A 1 72 ? 10.620 4.435 -9.275 1.00 93.81 72 SER A C 1
ATOM 515 O O . SER A 1 72 ? 10.367 3.567 -8.439 1.00 93.81 72 SER A O 1
ATOM 517 N N . GLY A 1 73 ? 10.212 5.702 -9.139 1.00 95.56 73 GLY A N 1
ATOM 518 C CA . GLY A 1 73 ? 9.395 6.166 -8.018 1.00 95.56 73 GLY A CA 1
ATOM 519 C C . GLY A 1 73 ? 8.045 5.453 -7.936 1.00 95.56 73 GLY A C 1
ATOM 520 O O . GLY A 1 73 ? 7.699 4.889 -6.897 1.00 95.56 73 GLY A O 1
ATOM 521 N N . LEU A 1 74 ? 7.297 5.426 -9.041 1.00 96.69 74 LEU A N 1
ATOM 522 C CA . LEU A 1 74 ? 5.989 4.769 -9.108 1.00 96.69 74 LEU A CA 1
ATOM 523 C C . LEU A 1 74 ? 6.089 3.257 -8.886 1.00 96.69 74 LEU A C 1
ATOM 525 O O . LEU A 1 74 ? 5.253 2.684 -8.190 1.00 96.69 74 LEU A O 1
ATOM 529 N N . PHE A 1 75 ? 7.129 2.610 -9.409 1.00 95.75 75 PHE A N 1
ATOM 530 C CA . PHE A 1 75 ? 7.373 1.193 -9.162 1.00 95.75 75 PHE A CA 1
ATOM 531 C C . PHE A 1 75 ? 7.602 0.910 -7.672 1.00 95.75 75 PHE A C 1
ATOM 533 O O . PHE A 1 75 ? 6.964 0.011 -7.121 1.00 95.75 75 PHE A O 1
ATOM 540 N N . LEU A 1 76 ? 8.421 1.719 -6.987 1.00 96.19 76 LEU A N 1
ATOM 541 C CA . LEU A 1 76 ? 8.604 1.602 -5.538 1.00 96.19 76 LEU A CA 1
ATOM 542 C C . LEU A 1 76 ? 7.278 1.786 -4.794 1.00 96.19 76 LEU A C 1
ATOM 544 O O . LEU A 1 76 ? 6.979 1.009 -3.888 1.00 96.19 76 LEU A O 1
ATOM 548 N N . TYR A 1 77 ? 6.460 2.765 -5.190 1.00 97.44 77 TYR A N 1
ATOM 549 C CA . TYR A 1 77 ? 5.142 2.985 -4.590 1.00 97.44 77 TYR A CA 1
ATOM 550 C C . TYR A 1 77 ? 4.253 1.737 -4.689 1.00 97.44 77 TYR A C 1
ATOM 552 O O . TYR A 1 77 ? 3.636 1.328 -3.698 1.00 97.44 77 TYR A O 1
ATOM 560 N N . VAL A 1 78 ? 4.198 1.109 -5.868 1.00 97.19 78 VAL A N 1
ATOM 561 C CA . VAL A 1 78 ? 3.427 -0.124 -6.086 1.00 97.19 78 VAL A CA 1
ATOM 562 C C . VAL A 1 78 ? 3.952 -1.244 -5.193 1.00 97.19 78 VAL A C 1
ATOM 564 O O . VAL A 1 78 ? 3.171 -1.841 -4.450 1.00 97.19 78 VAL A O 1
ATOM 567 N N . MET A 1 79 ? 5.265 -1.492 -5.203 1.00 96.44 79 MET A N 1
ATOM 568 C CA . MET A 1 79 ? 5.884 -2.546 -4.391 1.00 96.44 79 MET A CA 1
ATOM 569 C C . MET A 1 79 ? 5.625 -2.334 -2.899 1.00 96.44 79 MET A C 1
ATOM 571 O O . MET A 1 79 ? 5.193 -3.255 -2.207 1.00 96.44 79 MET A O 1
ATOM 575 N N . ALA A 1 80 ? 5.796 -1.105 -2.409 1.00 95.69 80 ALA A N 1
ATOM 576 C CA . ALA A 1 80 ? 5.518 -0.754 -1.023 1.00 95.69 80 ALA A CA 1
ATOM 577 C C . ALA A 1 80 ? 4.044 -0.986 -0.655 1.00 95.69 80 ALA A C 1
ATOM 579 O O . ALA A 1 80 ? 3.747 -1.432 0.450 1.00 95.69 80 ALA A O 1
ATOM 580 N N . SER A 1 81 ? 3.108 -0.719 -1.568 1.00 95.50 81 SER A N 1
ATOM 581 C CA . SER A 1 81 ? 1.672 -0.939 -1.342 1.00 95.50 81 SER A CA 1
ATOM 582 C C . SER A 1 81 ? 1.306 -2.418 -1.286 1.00 95.50 81 SER A C 1
ATOM 584 O O . SER A 1 81 ? 0.557 -2.826 -0.396 1.00 95.50 81 SER A O 1
ATOM 586 N N . VAL A 1 82 ? 1.887 -3.233 -2.169 1.00 93.00 82 VAL A N 1
ATOM 587 C CA . VAL A 1 82 ? 1.722 -4.692 -2.146 1.00 93.00 82 VAL A CA 1
ATOM 588 C C . VAL A 1 82 ? 2.286 -5.270 -0.851 1.00 93.00 82 VAL A C 1
ATOM 590 O O . VAL A 1 82 ? 1.567 -5.965 -0.136 1.00 93.00 82 VAL A O 1
ATOM 593 N N . LEU A 1 83 ? 3.530 -4.934 -0.498 1.00 91.88 83 LEU A N 1
ATOM 594 C CA . LEU A 1 83 ? 4.177 -5.419 0.724 1.00 91.88 83 LEU A CA 1
ATOM 595 C C . LEU A 1 83 ? 3.404 -5.004 1.978 1.00 91.88 83 LEU A C 1
ATOM 597 O O . LEU A 1 83 ? 3.149 -5.836 2.846 1.00 91.88 83 LEU A O 1
ATOM 601 N N . TRP A 1 84 ? 2.967 -3.745 2.050 1.00 91.88 84 TRP A N 1
ATOM 602 C CA . TRP A 1 84 ? 2.157 -3.244 3.160 1.00 91.88 84 TRP A CA 1
ATOM 603 C C . TRP A 1 84 ? 0.819 -3.983 3.280 1.00 91.88 84 TRP A C 1
ATOM 605 O O . TRP A 1 84 ? 0.413 -4.380 4.373 1.00 91.88 84 TRP A O 1
ATOM 615 N N . GLY A 1 85 ? 0.139 -4.213 2.154 1.00 90.88 85 GLY A N 1
ATOM 616 C CA . GLY A 1 85 ? -1.123 -4.948 2.122 1.00 90.88 85 GLY A CA 1
ATOM 617 C C . GLY A 1 85 ? -0.975 -6.418 2.511 1.00 90.88 85 GLY A C 1
ATOM 618 O O . GLY A 1 85 ? -1.796 -6.941 3.266 1.00 90.88 85 GLY A O 1
ATOM 619 N N . LEU A 1 86 ? 0.088 -7.069 2.042 1.00 91.44 86 LEU A N 1
ATOM 620 C CA . LEU A 1 86 ? 0.426 -8.443 2.395 1.00 91.44 86 LEU A CA 1
ATOM 621 C C . LEU A 1 86 ? 0.771 -8.568 3.881 1.00 91.44 86 LEU A C 1
ATOM 623 O O . LEU A 1 86 ? 0.217 -9.430 4.565 1.00 91.44 86 LEU A O 1
ATOM 627 N N . TRP A 1 87 ? 1.598 -7.662 4.404 1.00 90.31 87 TRP A N 1
ATOM 628 C CA . TRP A 1 87 ? 1.947 -7.610 5.822 1.00 90.31 87 TRP A CA 1
ATOM 629 C C . TRP A 1 87 ? 0.710 -7.487 6.717 1.00 90.31 87 TRP A C 1
ATOM 631 O O . TRP A 1 87 ? 0.564 -8.240 7.673 1.00 90.31 87 TRP A O 1
ATOM 641 N N . LYS A 1 88 ? -0.236 -6.602 6.385 1.00 86.25 88 LYS A N 1
ATOM 642 C CA . LYS A 1 88 ? -1.471 -6.443 7.174 1.00 86.25 88 LYS A CA 1
ATOM 643 C C . LYS A 1 88 ? -2.365 -7.679 7.204 1.00 86.25 88 LYS A C 1
ATOM 645 O O . LYS A 1 88 ? -3.103 -7.858 8.168 1.00 86.25 88 LYS A O 1
ATOM 650 N N . ARG A 1 89 ? -2.371 -8.472 6.131 1.00 87.12 89 ARG A N 1
ATOM 651 C CA . ARG A 1 89 ? -3.275 -9.625 5.982 1.00 87.12 89 ARG A CA 1
ATOM 652 C C . ARG A 1 89 ? -2.674 -10.904 6.543 1.00 87.12 89 ARG A C 1
ATOM 654 O O . ARG A 1 89 ? -3.381 -11.666 7.188 1.00 87.12 89 ARG A O 1
ATOM 661 N N . PHE A 1 90 ? -1.386 -11.126 6.301 1.00 85.81 90 PHE A N 1
ATOM 662 C CA . PHE A 1 90 ? -0.704 -12.356 6.695 1.00 85.81 90 PHE A CA 1
ATOM 663 C C . PHE A 1 90 ? 0.129 -12.197 7.971 1.00 85.81 90 PHE A C 1
ATOM 665 O O . PHE A 1 90 ? 0.395 -13.190 8.646 1.00 85.81 90 PHE A O 1
ATOM 672 N N . GLY A 1 91 ? 0.537 -10.977 8.334 1.00 87.75 91 GLY A N 1
ATOM 673 C CA . GLY A 1 91 ? 1.414 -10.728 9.478 1.00 87.75 91 GLY A CA 1
ATOM 674 C C . GLY A 1 91 ? 2.662 -11.612 9.426 1.00 87.75 91 GLY A C 1
ATOM 675 O O . GLY A 1 91 ? 3.312 -11.728 8.389 1.00 87.75 91 GLY A O 1
ATOM 676 N N . GLY A 1 92 ? 2.953 -12.310 10.527 1.00 83.88 92 GLY A N 1
ATOM 677 C CA . GLY A 1 92 ? 4.065 -13.267 10.600 1.00 83.88 92 GLY A CA 1
ATOM 678 C C . GLY A 1 92 ? 3.926 -14.490 9.682 1.00 83.88 92 GLY A C 1
ATOM 679 O O . GLY A 1 92 ? 4.934 -15.101 9.335 1.00 83.88 92 GLY A O 1
ATOM 680 N N . CYS A 1 93 ? 2.716 -14.824 9.213 1.00 85.94 93 CYS A N 1
ATOM 681 C CA . CYS A 1 93 ? 2.514 -15.930 8.267 1.00 85.94 93 CYS A CA 1
ATOM 682 C C . CYS A 1 93 ? 3.088 -15.629 6.878 1.00 85.94 93 CYS A C 1
ATOM 684 O O . CYS A 1 93 ? 3.214 -16.536 6.056 1.00 85.94 93 CYS A O 1
ATOM 686 N N . LEU A 1 94 ? 3.464 -14.373 6.612 1.00 87.00 94 LEU A N 1
ATOM 687 C CA . LEU A 1 94 ? 4.057 -13.975 5.344 1.00 87.00 94 LEU A CA 1
ATOM 688 C C . LEU A 1 94 ? 5.361 -14.731 5.049 1.00 87.00 94 LEU A C 1
ATOM 690 O O . LEU A 1 94 ? 5.656 -14.986 3.886 1.00 87.00 94 LEU A O 1
ATOM 694 N N . LEU A 1 95 ? 6.087 -15.159 6.089 1.00 86.81 95 LEU A N 1
ATOM 695 C CA . LEU A 1 95 ? 7.286 -15.986 5.947 1.00 86.81 95 LEU A CA 1
ATOM 696 C C . LEU A 1 95 ? 6.978 -17.324 5.257 1.00 86.81 95 LEU A C 1
ATOM 698 O O . LEU A 1 95 ? 7.670 -17.714 4.322 1.00 86.81 95 LEU A O 1
ATOM 702 N N . TYR A 1 96 ? 5.903 -17.996 5.668 1.00 87.06 96 TYR A N 1
ATOM 703 C CA . TYR A 1 96 ? 5.476 -19.267 5.076 1.00 87.06 96 TYR A CA 1
ATOM 704 C C . TYR A 1 96 ? 4.821 -19.077 3.703 1.00 87.06 96 TYR A C 1
ATOM 706 O O . TYR A 1 96 ? 4.909 -19.948 2.842 1.00 87.06 96 TYR A O 1
ATOM 714 N N . ALA A 1 97 ? 4.206 -17.915 3.471 1.00 86.44 97 ALA A N 1
ATOM 715 C CA . ALA A 1 97 ? 3.649 -17.548 2.173 1.00 86.44 97 ALA A CA 1
ATOM 716 C C . ALA A 1 97 ? 4.708 -17.036 1.176 1.00 86.44 97 ALA A C 1
ATOM 718 O O . ALA A 1 97 ? 4.375 -16.803 0.015 1.00 86.44 97 ALA A O 1
ATOM 719 N N . ALA A 1 98 ? 5.971 -16.865 1.581 1.00 86.25 98 ALA A N 1
ATOM 720 C CA . ALA A 1 98 ? 6.991 -16.225 0.754 1.00 86.25 98 ALA A CA 1
ATOM 721 C C . ALA A 1 98 ? 7.237 -16.965 -0.568 1.00 86.25 98 ALA A C 1
ATOM 723 O O . ALA A 1 98 ? 7.265 -16.333 -1.620 1.00 86.25 98 ALA A O 1
ATOM 724 N N . VAL A 1 99 ? 7.358 -18.297 -0.534 1.00 90.12 99 VAL A N 1
ATOM 725 C CA . VAL A 1 99 ? 7.599 -19.118 -1.734 1.00 90.12 99 VAL A CA 1
ATOM 726 C C . VAL A 1 99 ? 6.450 -19.018 -2.749 1.00 90.12 99 VAL A C 1
ATOM 728 O O . VAL A 1 99 ? 6.720 -18.636 -3.888 1.00 90.12 99 VAL A O 1
ATOM 731 N N . PRO A 1 100 ? 5.174 -19.287 -2.399 1.00 87.50 100 PRO A N 1
ATOM 732 C CA . PRO A 1 100 ? 4.083 -19.153 -3.367 1.00 87.50 100 PRO A CA 1
ATOM 733 C C . PRO A 1 100 ? 3.889 -17.706 -3.840 1.00 87.50 100 PRO A C 1
ATOM 735 O O . PRO A 1 100 ? 3.601 -17.481 -5.016 1.00 87.50 100 PRO A O 1
ATOM 738 N N . LEU A 1 101 ? 4.105 -16.714 -2.967 1.00 89.75 101 LEU A N 1
ATOM 739 C CA . LEU A 1 101 ? 4.060 -15.304 -3.357 1.00 89.75 101 LEU A CA 1
ATOM 740 C C . LEU A 1 101 ? 5.186 -14.937 -4.325 1.00 89.75 101 LEU A C 1
ATOM 742 O O . LEU A 1 101 ? 4.943 -14.163 -5.242 1.00 89.75 101 LEU A O 1
ATOM 746 N N . ALA A 1 102 ? 6.389 -15.487 -4.167 1.00 88.81 102 ALA A N 1
ATOM 747 C CA . ALA A 1 102 ? 7.492 -15.255 -5.091 1.00 88.81 102 ALA A CA 1
ATOM 748 C C . ALA A 1 102 ? 7.233 -15.922 -6.448 1.00 88.81 102 ALA A C 1
ATOM 750 O O . ALA A 1 102 ? 7.429 -15.285 -7.478 1.00 88.81 102 ALA A O 1
ATOM 751 N N . LEU A 1 103 ? 6.736 -17.164 -6.460 1.00 92.06 103 LEU A N 1
ATOM 752 C CA . LEU A 1 103 ? 6.443 -17.893 -7.699 1.00 92.06 103 LEU A CA 1
ATOM 753 C C . LEU A 1 103 ? 5.387 -17.186 -8.558 1.00 92.06 103 LEU A C 1
ATOM 755 O O . LEU A 1 103 ? 5.551 -17.082 -9.771 1.00 92.06 103 LEU A O 1
ATOM 759 N N . LEU A 1 104 ? 4.325 -16.670 -7.937 1.00 90.31 104 LEU A N 1
ATOM 760 C CA . LEU A 1 104 ? 3.263 -15.949 -8.646 1.00 90.31 104 LEU A CA 1
ATOM 761 C C . LEU A 1 104 ? 3.598 -14.468 -8.856 1.00 90.31 104 LEU A C 1
ATOM 763 O O . LEU A 1 104 ? 3.258 -13.881 -9.880 1.00 90.31 104 LEU A O 1
ATOM 767 N N . GLY A 1 105 ? 4.255 -13.851 -7.878 1.00 89.25 105 GLY A N 1
ATOM 768 C CA . GLY A 1 105 ? 4.542 -12.424 -7.853 1.00 89.25 105 GLY A CA 1
ATOM 769 C C . GLY A 1 105 ? 5.721 -12.031 -8.730 1.00 89.25 105 GLY A C 1
ATOM 770 O O . GLY A 1 105 ? 5.640 -11.004 -9.393 1.00 89.25 105 GLY A O 1
ATOM 771 N N . ALA A 1 106 ? 6.793 -12.827 -8.794 1.00 89.75 106 ALA A N 1
ATOM 772 C CA . ALA A 1 106 ? 7.990 -12.457 -9.550 1.00 89.75 106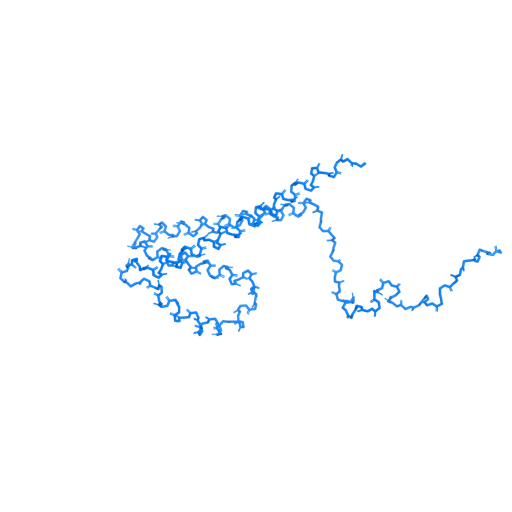 ALA A CA 1
ATOM 773 C C . ALA A 1 106 ? 7.701 -12.201 -11.043 1.00 89.75 106 ALA A C 1
ATOM 775 O O . ALA A 1 106 ? 8.089 -11.135 -11.524 1.00 89.75 106 ALA A O 1
ATOM 776 N N . PRO A 1 107 ? 6.956 -13.059 -11.775 1.00 90.38 107 PRO A N 1
ATOM 777 C CA . PRO A 1 107 ? 6.590 -12.769 -13.164 1.00 90.38 107 PRO A CA 1
ATOM 778 C C . PRO A 1 107 ? 5.799 -11.461 -13.320 1.00 90.38 107 PRO A C 1
ATOM 780 O O . PRO A 1 107 ? 6.047 -10.691 -14.247 1.00 90.38 107 PRO A O 1
ATOM 783 N N . LEU A 1 108 ? 4.882 -11.175 -12.388 1.00 89.25 108 LEU A N 1
ATOM 784 C CA . LEU A 1 108 ? 4.088 -9.944 -12.394 1.00 89.25 108 LEU A CA 1
ATOM 785 C C . LEU A 1 108 ? 4.947 -8.710 -12.102 1.00 89.25 108 LEU A C 1
ATOM 787 O O . LEU A 1 108 ? 4.761 -7.673 -12.732 1.00 89.25 108 LEU A O 1
ATOM 791 N N . ILE A 1 109 ? 5.914 -8.824 -11.190 1.00 91.00 109 ILE A N 1
ATOM 792 C CA . ILE A 1 109 ? 6.875 -7.760 -10.888 1.00 91.00 109 ILE A CA 1
ATOM 793 C C . ILE A 1 109 ? 7.704 -7.440 -12.136 1.00 91.00 109 ILE A C 1
ATOM 795 O O . ILE A 1 109 ? 7.835 -6.270 -12.480 1.00 91.00 109 ILE A O 1
ATOM 799 N N . PHE A 1 110 ? 8.193 -8.449 -12.864 1.00 90.19 110 PHE A N 1
ATOM 800 C CA . PHE A 1 110 ? 8.947 -8.239 -14.108 1.00 90.19 110 PHE A CA 1
ATOM 801 C C . PHE A 1 110 ? 8.126 -7.601 -15.238 1.00 90.19 110 PHE A C 1
ATOM 803 O O . PHE A 1 110 ? 8.704 -6.941 -16.108 1.00 90.19 110 PHE A O 1
ATOM 810 N N . LEU A 1 111 ? 6.802 -7.787 -15.240 1.00 90.69 111 LEU A N 1
ATOM 811 C CA . LEU A 1 111 ? 5.900 -7.157 -16.207 1.00 90.69 111 LEU A CA 1
ATOM 812 C C . LEU A 1 111 ? 5.795 -5.641 -15.992 1.00 90.69 111 LEU A C 1
ATOM 814 O O . LEU A 1 111 ? 5.709 -4.885 -16.958 1.00 90.69 111 LEU A O 1
ATOM 818 N N . ILE A 1 112 ? 5.792 -5.201 -14.733 1.00 91.75 112 ILE A N 1
ATOM 819 C CA . ILE A 1 112 ? 5.616 -3.788 -14.366 1.00 91.75 112 ILE A CA 1
ATOM 820 C C . ILE A 1 112 ? 6.929 -3.084 -14.013 1.00 91.75 112 ILE A C 1
ATOM 822 O O . ILE A 1 112 ? 6.935 -1.869 -13.832 1.00 91.75 112 ILE A O 1
ATOM 826 N N . ALA A 1 113 ? 8.031 -3.827 -13.892 1.00 91.50 113 ALA A N 1
ATOM 827 C CA . ALA A 1 113 ? 9.339 -3.272 -13.587 1.00 91.50 113 ALA A CA 1
ATOM 828 C C . ALA A 1 113 ? 9.761 -2.254 -14.662 1.00 91.50 113 ALA A C 1
ATOM 830 O O . ALA A 1 113 ? 9.676 -2.555 -15.859 1.00 91.50 113 ALA A O 1
ATOM 831 N N . PRO A 1 114 ? 10.223 -1.057 -14.262 1.00 89.31 114 PRO A N 1
ATOM 832 C CA . PRO A 1 114 ? 10.668 -0.045 -15.203 1.00 89.31 114 PRO A CA 1
ATOM 833 C C . PRO A 1 114 ? 11.920 -0.539 -15.931 1.00 89.31 114 PRO A C 1
ATOM 835 O O . PRO A 1 114 ? 12.904 -0.927 -15.303 1.00 89.31 114 PRO A O 1
ATOM 838 N N . ARG A 1 115 ? 11.875 -0.512 -17.264 1.00 86.69 115 ARG A N 1
ATOM 839 C CA . ARG A 1 115 ? 13.028 -0.750 -18.142 1.00 86.69 115 ARG A CA 1
ATOM 840 C C . ARG A 1 115 ? 13.469 0.609 -18.663 1.00 86.69 115 ARG A C 1
ATOM 842 O O . ARG A 1 115 ? 12.634 1.355 -19.170 1.00 86.69 115 ARG A O 1
ATOM 849 N N . ASP A 1 116 ? 14.725 0.965 -18.411 1.00 85.25 116 ASP A N 1
ATOM 850 C CA . ASP A 1 116 ? 15.328 2.243 -18.821 1.00 85.25 116 ASP A CA 1
ATOM 851 C C . ASP A 1 116 ? 14.564 3.496 -18.343 1.00 85.25 116 ASP A C 1
ATOM 853 O O . ASP A 1 116 ? 14.552 4.535 -18.995 1.00 85.25 116 ASP A O 1
ATOM 857 N N . GLY A 1 117 ? 13.881 3.401 -17.195 1.00 80.31 117 GLY A N 1
ATOM 858 C CA . GLY A 1 117 ? 13.101 4.509 -16.627 1.00 80.31 117 GLY A CA 1
ATOM 859 C C . GLY A 1 117 ? 11.801 4.833 -17.375 1.00 80.31 117 GLY A C 1
ATOM 860 O O . GLY A 1 117 ? 11.165 5.848 -17.085 1.00 80.31 117 GLY A O 1
ATOM 861 N N . MET A 1 118 ? 11.378 3.980 -18.312 1.00 88.88 118 MET A N 1
ATOM 862 C CA . MET A 1 118 ? 10.195 4.212 -19.134 1.00 88.88 118 MET A CA 1
ATOM 863 C C . MET A 1 118 ? 8.894 3.930 -18.366 1.00 88.88 118 MET A C 1
ATOM 865 O O . MET A 1 118 ? 8.748 2.906 -17.692 1.00 88.88 118 MET A O 1
ATOM 869 N N . LEU A 1 119 ? 7.915 4.829 -18.499 1.00 90.12 119 LEU A N 1
ATOM 870 C CA . LEU A 1 119 ? 6.572 4.649 -17.943 1.00 90.12 119 LEU A CA 1
ATOM 871 C C . LEU A 1 119 ? 5.751 3.728 -18.845 1.00 90.12 119 LEU A C 1
ATOM 873 O O . LEU A 1 119 ? 5.216 4.148 -19.869 1.00 90.12 119 LEU A O 1
ATOM 877 N N . THR A 1 120 ? 5.650 2.459 -18.463 1.00 93.50 120 THR A N 1
ATOM 878 C CA . THR A 1 120 ? 4.850 1.475 -19.198 1.00 93.50 120 THR A CA 1
ATOM 879 C C . THR A 1 120 ? 3.375 1.549 -18.795 1.00 93.50 120 THR A C 1
ATOM 881 O O . THR A 1 120 ? 3.035 1.883 -17.657 1.00 93.50 120 THR A O 1
ATOM 884 N N . GLY A 1 121 ? 2.475 1.179 -19.712 1.00 93.62 121 GLY A N 1
ATOM 885 C CA . GLY A 1 121 ? 1.039 1.103 -19.411 1.00 93.62 121 GLY A CA 1
ATOM 886 C C . GLY A 1 121 ? 0.719 0.126 -18.271 1.00 93.62 121 GLY A C 1
ATOM 887 O O . GLY A 1 121 ? -0.137 0.410 -17.438 1.00 93.62 121 GLY A O 1
ATOM 888 N N . ALA A 1 122 ? 1.459 -0.985 -18.177 1.00 93.50 122 ALA A N 1
ATOM 889 C CA . ALA A 1 122 ? 1.309 -1.960 -17.099 1.00 93.50 122 ALA A CA 1
ATOM 890 C C . ALA A 1 122 ? 1.692 -1.374 -15.728 1.00 93.50 122 ALA A C 1
ATOM 892 O O . ALA A 1 122 ? 0.971 -1.579 -14.751 1.00 93.50 122 ALA A O 1
ATOM 893 N N . LEU A 1 123 ? 2.783 -0.600 -15.658 1.00 95.56 123 LEU A N 1
ATOM 894 C CA . LEU A 1 123 ? 3.190 0.094 -14.437 1.00 95.56 123 LEU A CA 1
ATOM 895 C C . LEU A 1 123 ? 2.165 1.153 -14.018 1.00 95.56 123 LEU A C 1
ATOM 897 O O . LEU A 1 123 ? 1.814 1.222 -12.842 1.00 95.56 123 LEU A O 1
ATOM 901 N N . LEU A 1 124 ? 1.654 1.946 -14.963 1.00 96.06 124 LEU A N 1
ATOM 902 C CA . LEU A 1 124 ? 0.615 2.941 -14.679 1.00 96.06 124 LEU A CA 1
ATOM 903 C C . LEU A 1 124 ? -0.658 2.285 -14.139 1.00 96.06 124 LEU A C 1
ATOM 905 O O . LEU A 1 124 ? -1.192 2.727 -13.124 1.00 96.06 124 LEU A O 1
ATOM 909 N N . LEU A 1 125 ? -1.106 1.193 -14.761 1.00 96.69 125 LEU A N 1
ATOM 910 C CA . LEU A 1 125 ? -2.271 0.446 -14.295 1.00 96.69 125 LEU A CA 1
ATOM 911 C C . LEU A 1 125 ? -2.051 -0.121 -12.885 1.00 96.69 125 LEU A C 1
ATOM 913 O O . LEU A 1 125 ? -2.908 0.029 -12.013 1.00 96.69 125 LEU A O 1
ATOM 917 N N . ALA A 1 126 ? -0.887 -0.726 -12.632 1.00 96.38 126 ALA A N 1
ATOM 918 C CA . ALA A 1 126 ? -0.530 -1.237 -11.312 1.00 96.38 126 ALA A CA 1
ATOM 919 C C . ALA A 1 126 ? -0.464 -0.120 -10.258 1.00 96.38 126 ALA A C 1
ATOM 921 O O . ALA A 1 126 ? -0.929 -0.307 -9.132 1.00 96.38 126 ALA A O 1
ATOM 922 N N . PHE A 1 127 ? 0.048 1.056 -10.626 1.00 97.00 127 PHE A N 1
ATOM 923 C CA . PHE A 1 127 ? 0.040 2.243 -9.777 1.00 97.00 127 PHE A CA 1
ATOM 924 C C . PHE A 1 127 ? -1.379 2.704 -9.444 1.00 97.00 127 PHE A C 1
ATOM 926 O O . PHE A 1 127 ? -1.670 2.936 -8.272 1.00 97.00 127 PHE A O 1
ATOM 933 N N . CYS A 1 128 ? -2.287 2.762 -10.421 1.00 97.56 128 CYS A N 1
ATOM 934 C CA . CYS A 1 128 ? -3.688 3.090 -10.165 1.00 97.56 128 CYS A CA 1
ATOM 935 C C . CYS A 1 128 ? -4.326 2.114 -9.166 1.00 97.56 128 CYS A C 1
ATOM 937 O O . CYS A 1 128 ? -4.964 2.554 -8.210 1.00 97.56 128 CYS A O 1
ATOM 939 N N . PHE A 1 129 ? -4.110 0.804 -9.323 1.00 97.12 129 PHE A N 1
ATOM 940 C CA . PHE A 1 129 ? -4.599 -0.188 -8.359 1.00 97.12 129 PHE A CA 1
ATOM 941 C C . PHE A 1 129 ? -3.986 -0.009 -6.966 1.00 97.12 129 PHE A C 1
ATOM 943 O O . PHE A 1 129 ? -4.706 -0.081 -5.970 1.00 97.12 129 PHE A O 1
ATOM 950 N N . ALA A 1 130 ? -2.682 0.255 -6.879 1.00 96.69 130 ALA A N 1
ATOM 951 C CA . ALA A 1 130 ? -2.002 0.508 -5.611 1.00 96.69 130 ALA A CA 1
ATOM 952 C C . ALA A 1 130 ? -2.545 1.765 -4.908 1.00 96.69 130 ALA A C 1
ATOM 954 O O . ALA A 1 130 ? -2.832 1.727 -3.712 1.00 96.69 130 ALA A O 1
ATOM 955 N N . ALA A 1 131 ? -2.753 2.853 -5.650 1.00 96.81 131 ALA A N 1
ATOM 956 C CA . ALA A 1 131 ? -3.318 4.091 -5.126 1.00 96.81 131 ALA A CA 1
ATOM 957 C C . ALA A 1 131 ? -4.775 3.906 -4.665 1.00 96.81 131 ALA A C 1
ATOM 959 O O . ALA A 1 131 ? -5.146 4.371 -3.587 1.00 96.81 131 ALA A O 1
ATOM 960 N N . LEU A 1 132 ? -5.594 3.172 -5.430 1.00 96.75 132 LEU A N 1
ATOM 961 C CA . LEU A 1 132 ? -6.963 2.815 -5.036 1.00 96.75 132 LEU A CA 1
ATOM 962 C C . LEU A 1 132 ? -6.987 1.944 -3.777 1.00 96.75 132 LEU A C 1
ATOM 964 O O . LEU A 1 132 ? -7.843 2.132 -2.910 1.00 96.75 132 LEU A O 1
ATOM 968 N N . PHE A 1 133 ? -6.047 1.008 -3.653 1.00 95.62 133 PHE A N 1
ATOM 969 C CA . PHE A 1 133 ? -5.894 0.181 -2.462 1.00 95.62 133 PHE A CA 1
ATOM 970 C C . PHE A 1 133 ? -5.559 1.025 -1.225 1.00 95.62 133 PHE A C 1
ATOM 972 O O . PHE A 1 133 ? -6.219 0.891 -0.192 1.00 95.62 133 PHE A O 1
ATOM 979 N N . ASP A 1 134 ? -4.587 1.932 -1.328 1.00 94.88 134 ASP A N 1
ATOM 980 C CA . ASP A 1 134 ? -4.217 2.840 -0.239 1.00 94.88 134 ASP A CA 1
ATOM 981 C C . ASP A 1 134 ? -5.371 3.789 0.130 1.00 94.88 134 ASP A C 1
ATOM 983 O O . ASP A 1 134 ? -5.698 3.934 1.312 1.00 94.88 134 ASP A O 1
ATOM 987 N N . TYR A 1 135 ? -6.070 4.351 -0.862 1.00 95.50 135 TYR A N 1
ATOM 988 C CA . TYR A 1 135 ? -7.281 5.147 -0.641 1.00 95.50 135 TYR A CA 1
ATOM 989 C C . TYR A 1 135 ? -8.375 4.348 0.082 1.00 95.50 135 TYR A C 1
ATOM 991 O O . TYR A 1 135 ? -8.997 4.839 1.028 1.00 95.50 135 TYR A O 1
ATOM 999 N N . SER A 1 136 ? -8.591 3.093 -0.315 1.00 95.25 136 SER A N 1
ATOM 1000 C CA . SER A 1 136 ? -9.568 2.202 0.323 1.00 95.25 136 SER A CA 1
ATOM 1001 C C . SER A 1 136 ? -9.206 1.920 1.785 1.00 95.25 136 SER A C 1
ATOM 1003 O O . SER A 1 136 ? -10.076 1.900 2.654 1.00 95.25 136 SER A O 1
ATOM 1005 N N . ASN A 1 137 ? -7.916 1.764 2.094 1.00 92.88 137 ASN A N 1
ATOM 1006 C CA . ASN A 1 137 ? -7.452 1.570 3.469 1.00 92.88 137 ASN A CA 1
ATOM 1007 C C . ASN A 1 137 ? -7.686 2.812 4.338 1.00 92.88 137 ASN A C 1
ATOM 1009 O O . ASN A 1 137 ? -8.192 2.696 5.459 1.00 92.88 137 ASN A O 1
ATOM 1013 N N . VAL A 1 138 ? -7.356 4.000 3.824 1.00 94.38 138 VAL A N 1
ATOM 1014 C CA . VAL A 1 138 ? -7.566 5.264 4.542 1.00 94.38 138 VAL A CA 1
ATOM 1015 C C . VAL A 1 138 ? -9.049 5.533 4.743 1.00 94.38 138 VAL A C 1
ATOM 1017 O O . VAL A 1 138 ? -9.464 5.802 5.866 1.00 94.38 138 VAL A O 1
ATOM 1020 N N . SER A 1 139 ? -9.861 5.417 3.691 1.00 94.00 139 SER A N 1
ATOM 1021 C CA . SER A 1 139 ? -11.306 5.663 3.761 1.00 94.00 139 SER A CA 1
ATOM 1022 C C . SER A 1 139 ? -11.999 4.718 4.743 1.00 94.00 139 SER A C 1
ATOM 1024 O O . SER A 1 139 ? -12.793 5.173 5.569 1.00 94.00 139 SER A O 1
ATOM 1026 N N . ARG A 1 140 ? -11.634 3.427 4.748 1.00 93.38 140 ARG A N 1
ATOM 1027 C CA . ARG A 1 140 ? -12.135 2.458 5.732 1.00 93.38 140 ARG A CA 1
ATOM 1028 C C . ARG A 1 140 ? -11.771 2.861 7.160 1.00 93.38 140 ARG A C 1
ATOM 1030 O O . ARG A 1 140 ? -12.634 2.872 8.036 1.00 93.38 140 ARG A O 1
ATOM 1037 N N . THR A 1 141 ? -10.510 3.209 7.397 1.00 91.12 141 THR A N 1
ATOM 1038 C CA . THR A 1 141 ? -10.012 3.572 8.735 1.00 91.12 141 THR A CA 1
ATOM 1039 C C . THR A 1 141 ? -10.616 4.891 9.219 1.00 91.12 141 THR A C 1
ATOM 1041 O O . THR A 1 141 ? -11.000 5.024 10.379 1.00 91.12 141 THR A O 1
ATOM 1044 N N . TYR A 1 142 ? -10.780 5.855 8.317 1.00 93.44 142 TYR A N 1
ATOM 1045 C CA . TYR A 1 142 ? -11.467 7.112 8.584 1.00 93.44 142 TYR A CA 1
ATOM 1046 C C . TYR A 1 142 ? -12.944 6.889 8.938 1.00 93.44 142 TYR A C 1
ATOM 1048 O O . TYR A 1 142 ? -13.445 7.486 9.891 1.00 93.44 142 TYR A O 1
ATOM 1056 N N . GLY A 1 143 ? -13.629 5.985 8.230 1.00 92.81 143 GLY A N 1
ATOM 1057 C CA . GLY A 1 143 ? -14.991 5.565 8.558 1.00 92.81 143 GLY A CA 1
ATOM 1058 C C . GLY A 1 143 ? -15.097 4.977 9.968 1.00 92.81 143 GLY A C 1
ATOM 1059 O O . GLY A 1 143 ? -15.965 5.388 10.735 1.00 92.81 143 GLY A O 1
ATOM 1060 N N . GLN A 1 144 ? -14.170 4.092 10.345 1.00 89.38 144 GLN A N 1
ATOM 1061 C CA . GLN A 1 144 ? -14.095 3.516 11.695 1.00 89.38 144 GLN A CA 1
ATOM 1062 C C . GLN A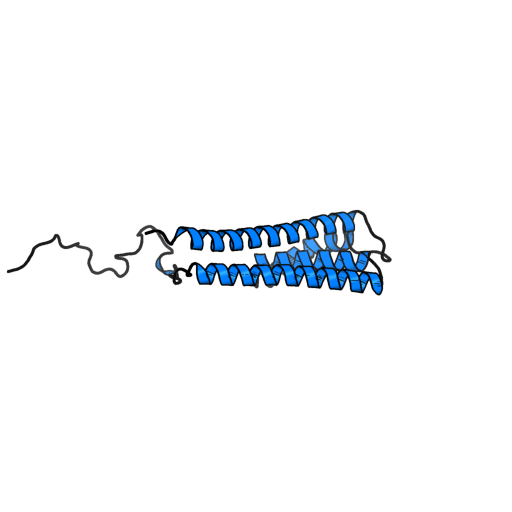 1 144 ? -13.850 4.584 12.767 1.00 89.38 144 GLN A C 1
ATOM 1064 O O . GLN A 1 144 ? -14.533 4.609 13.789 1.00 89.38 144 GLN A O 1
ATOM 1069 N N . TRP A 1 145 ? -12.921 5.510 12.517 1.00 90.19 145 TRP A N 1
ATOM 1070 C CA . TRP A 1 145 ? -12.656 6.631 13.419 1.00 90.19 145 TRP A CA 1
ATOM 1071 C C . TRP A 1 145 ? -13.889 7.528 13.601 1.00 90.19 145 TRP A C 1
ATOM 1073 O O . TRP A 1 145 ? -14.214 7.915 14.726 1.00 90.19 145 TRP A O 1
ATOM 1083 N N . ARG A 1 146 ? -14.619 7.815 12.514 1.00 91.12 146 ARG A N 1
ATOM 1084 C CA . ARG A 1 146 ? -15.861 8.598 12.560 1.00 91.12 146 ARG A CA 1
ATOM 1085 C C . ARG A 1 146 ? -16.947 7.880 13.361 1.00 91.12 146 ARG A C 1
ATOM 1087 O O . ARG A 1 146 ? -17.585 8.506 14.201 1.00 91.12 146 ARG A O 1
ATOM 1094 N N . GLN A 1 147 ? -17.153 6.585 13.122 1.00 88.12 147 GLN A N 1
ATOM 1095 C CA . GLN A 1 147 ? -18.149 5.779 13.838 1.00 88.12 147 GLN A CA 1
ATOM 1096 C C . GLN A 1 147 ? -17.842 5.710 15.338 1.00 88.12 147 GLN A C 1
ATOM 1098 O O . GLN A 1 147 ? -18.738 5.929 16.151 1.00 88.12 147 GLN A O 1
ATOM 1103 N N . ALA A 1 148 ? -16.572 5.527 15.711 1.00 85.00 148 ALA A N 1
ATOM 1104 C CA . ALA A 1 148 ? -16.138 5.581 17.106 1.00 85.00 148 ALA A CA 1
ATOM 1105 C C . ALA A 1 148 ? -16.396 6.961 17.749 1.00 85.00 148 ALA A C 1
ATOM 1107 O O . ALA A 1 148 ? -16.729 7.047 18.928 1.00 85.00 148 ALA A O 1
ATOM 1108 N N . GLY A 1 149 ? -16.292 8.049 16.975 1.00 77.69 149 GLY A N 1
ATOM 1109 C CA . GLY A 1 149 ? -16.657 9.399 17.417 1.00 77.69 149 GLY A CA 1
ATOM 1110 C C . GLY A 1 149 ? -18.168 9.636 17.545 1.00 77.69 149 GLY A C 1
ATOM 1111 O O . GLY A 1 149 ? -18.594 10.318 18.472 1.00 77.69 149 GLY A O 1
ATOM 1112 N N . GLY A 1 150 ? -18.978 9.061 16.652 1.00 74.12 150 GLY A N 1
ATOM 1113 C CA . GLY A 1 150 ? -20.443 9.163 16.683 1.00 74.12 150 GLY A CA 1
ATOM 1114 C C . GLY A 1 150 ? -21.086 8.347 17.809 1.00 74.12 150 GLY A C 1
ATOM 1115 O O . GLY A 1 150 ? -22.014 8.824 18.456 1.00 74.12 150 GLY A O 1
ATOM 1116 N N . SER A 1 151 ? -20.540 7.164 18.112 1.00 61.03 151 SER A N 1
ATOM 1117 C CA . SER A 1 151 ? -21.002 6.316 19.222 1.00 61.03 151 SER A CA 1
ATOM 1118 C C . SER A 1 151 ? -20.810 6.976 20.597 1.00 61.03 151 SER A C 1
ATOM 1120 O O . SER A 1 151 ? -21.554 6.683 21.525 1.00 61.03 151 SER A O 1
ATOM 1122 N N . PHE A 1 152 ? -19.849 7.900 20.719 1.00 55.59 152 PHE A N 1
ATOM 1123 C CA . PHE A 1 152 ? -19.626 8.708 21.923 1.00 55.59 152 PHE A CA 1
ATOM 1124 C C . PHE A 1 152 ? -20.67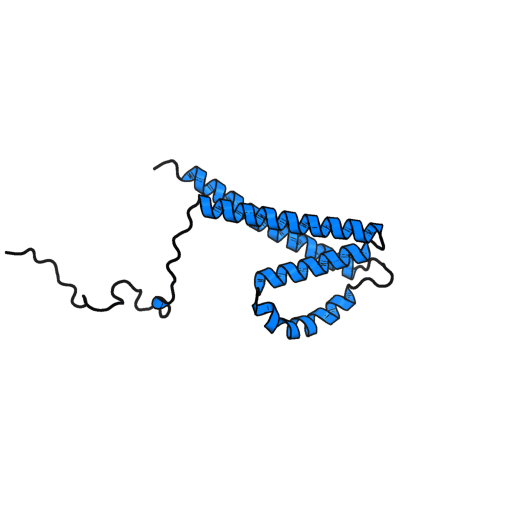4 9.826 22.089 1.00 55.59 152 PHE A C 1
ATOM 1126 O O . PHE A 1 152 ? -21.095 10.114 23.203 1.00 55.59 152 PHE A O 1
ATOM 1133 N N . ALA A 1 153 ? -21.140 10.435 20.992 1.00 58.41 153 ALA A N 1
ATOM 1134 C CA . ALA A 1 153 ? -22.117 11.528 21.038 1.00 58.41 153 ALA A CA 1
ATOM 1135 C C . ALA A 1 153 ? -23.556 11.057 21.341 1.00 58.41 153 ALA A C 1
ATOM 1137 O O . ALA A 1 153 ? -24.362 11.835 21.845 1.00 58.41 153 ALA A O 1
ATOM 1138 N N . GLY A 1 154 ? -23.881 9.791 21.050 1.00 55.81 154 GLY A N 1
ATOM 1139 C CA . GLY A 1 154 ? -25.204 9.204 21.304 1.00 55.81 154 GLY A CA 1
ATOM 1140 C C . GLY A 1 154 ? -25.409 8.621 22.709 1.00 55.81 154 GLY A C 1
ATOM 1141 O O . GLY A 1 154 ? -26.549 8.414 23.106 1.00 55.81 154 GLY A O 1
ATOM 1142 N N . G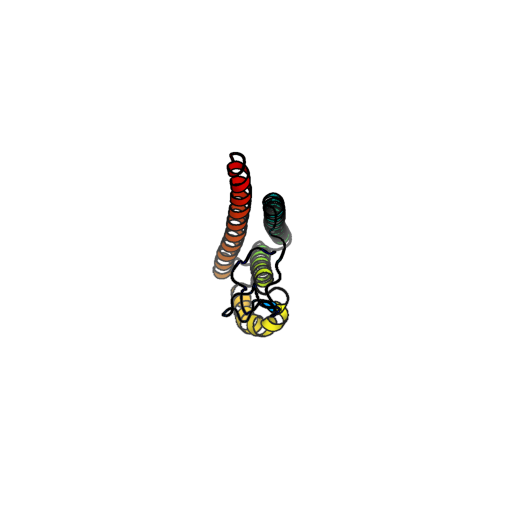LY A 1 155 ? -24.337 8.372 23.472 1.00 52.16 155 GLY A N 1
ATOM 1143 C CA . GLY A 1 155 ? -24.393 7.718 24.791 1.00 52.16 155 GLY A CA 1
ATOM 1144 C C . GLY A 1 155 ? -24.639 8.647 25.988 1.00 52.16 155 GLY A C 1
ATOM 1145 O O . GLY A 1 155 ? -24.676 8.175 27.116 1.00 52.16 155 GLY A O 1
ATOM 1146 N N . GLY A 1 156 ? -24.792 9.957 25.763 1.00 46.19 156 GLY A N 1
ATOM 1147 C CA . GLY A 1 156 ? -24.993 10.967 26.815 1.00 46.19 156 GLY A CA 1
ATOM 1148 C C . GLY A 1 156 ? -26.455 11.251 27.182 1.00 46.19 156 GLY A C 1
ATOM 1149 O O . GLY A 1 156 ? -26.731 12.266 27.816 1.00 46.19 156 GLY A O 1
ATOM 1150 N N . LYS A 1 157 ? -27.401 10.414 26.744 1.00 46.81 157 LYS A N 1
ATOM 1151 C CA . LYS A 1 157 ? -28.819 10.510 27.119 1.00 46.81 157 LYS A CA 1
ATOM 1152 C C . LYS A 1 157 ? -29.312 9.143 27.588 1.00 46.81 157 LYS A C 1
ATOM 1154 O O . LYS A 1 157 ? -29.779 8.349 26.777 1.00 46.81 157 LYS A O 1
ATOM 1159 N N . GLY A 1 158 ? -29.173 8.889 28.882 1.00 39.50 158 GLY A N 1
ATOM 1160 C CA . GLY A 1 158 ? -29.747 7.762 29.609 1.00 39.50 158 GLY A CA 1
ATOM 1161 C C . GLY A 1 158 ? -29.931 8.175 31.052 1.00 39.50 158 GLY A C 1
ATOM 1162 O O . GLY A 1 158 ? -28.908 8.592 31.636 1.00 39.50 158 GLY A O 1
#

Foldseek 3Di:
DDDDDDDPPPPDDPCPPPDPPDPCSVVPPPDPDQDLVRQLVVLVVQLVVLVVLVVVLVVQLVVCCVVPANLVSLLSLLVSLVVVVLCVPCPVPVVVVVVVCCVVVVVLSVVSRDDRRDHDPSSVVSSVVSVVSSVVSNVVSVVSSVVSVVVVVPPPPD

pLDDT: mean 82.6, std 16.97, range [36.09, 97.56]

Sequence (158 aa):
RGPGGPSDPFGGYPFAGADPFDPFAAFRVVRPAKTPEQLRAEAARTLKLECAVIAAKLAAVALLAALGSLASGLFLYVMASVLWGLWKRFGGCLLYAAVPLALLGAPLIFLIAPRDGMLTGALLLAFCFAALFDYSNVSRTYGQWRQAGGSFAGGGKG

Radius of gyration: 25.49 Å; Cα contacts (8 Å, |Δi|>4): 99; chains: 1; bounding box: 54×44×78 Å

Secondary structure (DSSP, 8-state):
--------TTTT-TTTTS-TT-TTGGG---PPPPPHHHHHHHHHHHHHHHHHHHHHHHHHHHHHHHHT-HHHHHHHHHHHHHHHHHHHHHGGGHHHHHHHHHHHHHHHHHHHSPSTT---HHHHHHHHHHHHHHHHHHHHHHHHHHHHHHHHHHTT--

Solvent-accessible surface area (backbone atoms only — not comparable to full-atom values): 9087 Å² total; per-residue (Å²): 137,82,88,86,71,89,77,65,94,64,88,82,52,102,52,83,86,50,65,92,87,45,96,53,56,93,69,58,74,82,65,77,81,74,49,65,65,55,52,28,53,49,30,47,52,50,40,51,49,50,53,49,52,52,52,51,39,53,50,50,22,52,50,32,35,74,77,71,22,55,27,54,9,48,46,50,41,29,52,52,40,54,52,52,53,47,43,74,73,42,47,83,53,42,69,79,44,42,63,66,48,44,70,63,40,47,65,55,48,64,67,34,52,55,62,95,47,43,81,46,74,58,32,53,52,46,33,52,53,33,51,52,51,52,49,50,53,46,54,51,35,47,50,50,28,48,50,36,54,49,60,59,70,64,67,78,76,126

Mean predicted aligned error: 11.74 Å

Organism: NCBI:txid2304548